Protein AF-M7Z4K3-F1 (afdb_monomer_lite)

Structure (mmCIF, N/CA/C/O backbone):
data_AF-M7Z4K3-F1
#
_entry.id   AF-M7Z4K3-F1
#
loop_
_atom_site.group_PDB
_atom_site.id
_atom_site.type_symbol
_atom_site.label_atom_id
_atom_site.label_alt_id
_atom_site.label_comp_id
_atom_site.label_asym_id
_atom_site.label_entity_id
_atom_site.label_seq_id
_atom_site.pdbx_PDB_ins_code
_atom_site.Cartn_x
_atom_site.Cartn_y
_atom_site.Cartn_z
_atom_site.occupancy
_atom_site.B_iso_or_equiv
_atom_site.auth_seq_id
_atom_site.auth_comp_id
_atom_site.auth_asym_id
_atom_site.auth_atom_id
_atom_site.pdbx_PDB_model_num
ATOM 1 N N . MET A 1 1 ? -2.013 -9.383 10.707 1.00 57.72 1 MET A N 1
ATOM 2 C CA . MET A 1 1 ? -3.172 -9.378 11.626 1.00 57.72 1 MET A CA 1
ATOM 3 C C . MET A 1 1 ? -4.447 -9.270 10.794 1.00 57.72 1 MET A C 1
ATOM 5 O O . MET A 1 1 ? -4.524 -8.400 9.938 1.00 57.72 1 MET A O 1
ATOM 9 N N . ALA A 1 2 ? -5.407 -10.179 10.973 1.00 60.72 2 ALA A N 1
ATOM 10 C CA . ALA A 1 2 ? -6.709 -10.136 10.296 1.00 60.72 2 ALA A CA 1
ATOM 11 C C . ALA A 1 2 ? -7.783 -9.786 11.331 1.00 60.72 2 ALA A C 1
ATOM 13 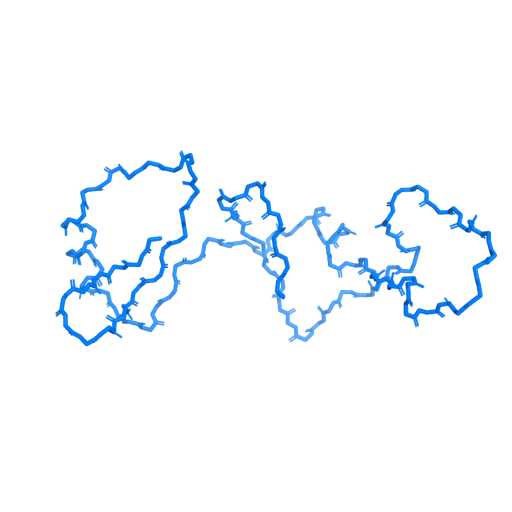O O . ALA A 1 2 ? -7.766 -10.344 12.430 1.00 60.72 2 ALA A O 1
ATOM 14 N N . VAL A 1 3 ? -8.681 -8.852 11.013 1.00 63.25 3 VAL A N 1
ATOM 15 C CA . VAL A 1 3 ? -9.638 -8.328 12.000 1.00 63.25 3 VAL A CA 1
ATOM 16 C C . VAL A 1 3 ? -11.000 -9.042 11.883 1.00 63.25 3 VAL A C 1
ATOM 18 O O . VAL A 1 3 ? -11.671 -8.950 10.856 1.00 63.25 3 VAL A O 1
ATOM 21 N N . ARG A 1 4 ? -11.351 -9.712 13.003 1.00 50.94 4 ARG A N 1
ATOM 22 C CA . ARG A 1 4 ? -12.583 -10.410 13.478 1.00 50.94 4 ARG A CA 1
ATOM 23 C C . ARG A 1 4 ? -12.792 -11.918 13.179 1.00 50.94 4 ARG A C 1
ATOM 25 O O . ARG A 1 4 ? -12.954 -12.312 12.028 1.00 50.94 4 ARG A O 1
ATOM 32 N N . PRO A 1 5 ? -12.921 -12.761 14.238 1.00 52.22 5 PRO A N 1
ATOM 33 C CA . PRO A 1 5 ? -14.080 -13.678 14.351 1.00 52.22 5 PRO A CA 1
ATOM 34 C C . PRO A 1 5 ? -14.611 -13.885 15.801 1.00 52.22 5 PRO A C 1
ATOM 36 O O . PRO A 1 5 ? -13.839 -13.805 16.754 1.00 52.22 5 PRO A O 1
ATOM 39 N N . PRO A 1 6 ? -15.912 -14.218 15.973 1.00 46.91 6 PRO A N 1
ATOM 40 C CA . PRO A 1 6 ? -16.243 -15.614 16.299 1.00 46.91 6 PRO A CA 1
ATOM 41 C C . PRO A 1 6 ? -17.439 -16.196 15.510 1.00 46.91 6 PRO A C 1
ATOM 43 O O . PRO A 1 6 ? -18.486 -15.575 15.357 1.00 46.91 6 PRO A O 1
ATOM 46 N N . SER A 1 7 ? -17.249 -17.453 15.079 1.00 53.34 7 SER A N 1
ATOM 47 C CA . SER A 1 7 ? -18.107 -18.357 14.279 1.00 53.34 7 SER A CA 1
ATOM 48 C C . SER A 1 7 ? -18.309 -18.004 12.786 1.00 53.34 7 SER A C 1
ATOM 50 O O . SER A 1 7 ? -18.877 -16.981 12.432 1.00 53.34 7 SER A O 1
ATOM 52 N N . GLY A 1 8 ? -17.808 -18.882 11.896 1.00 59.03 8 GLY A N 1
ATOM 53 C CA . GLY A 1 8 ? -17.968 -18.799 10.431 1.00 59.03 8 GLY A CA 1
ATOM 54 C C . GLY A 1 8 ? -17.009 -17.836 9.711 1.00 59.03 8 GLY A C 1
ATOM 55 O O . GLY A 1 8 ? -17.455 -16.859 9.125 1.00 59.03 8 GLY A O 1
ATOM 56 N N . ARG A 1 9 ? -15.691 -18.104 9.771 1.00 58.88 9 ARG A N 1
ATOM 57 C CA . ARG A 1 9 ? -14.552 -17.273 9.296 1.00 58.88 9 ARG A CA 1
ATOM 58 C C . ARG A 1 9 ? -14.824 -16.428 8.028 1.00 58.88 9 ARG A C 1
ATOM 60 O O . ARG A 1 9 ? -14.542 -16.866 6.916 1.00 58.88 9 ARG A O 1
ATOM 67 N N . ARG A 1 10 ? -15.274 -15.183 8.212 1.00 72.06 10 ARG A N 1
ATOM 68 C CA . ARG A 1 10 ? -15.242 -14.103 7.213 1.00 72.06 10 ARG A CA 1
ATOM 69 C C . ARG A 1 10 ? -14.403 -12.961 7.778 1.00 72.06 10 ARG A C 1
ATOM 71 O O . ARG A 1 10 ? -14.758 -12.407 8.813 1.00 72.06 10 ARG A O 1
ATOM 78 N N . TRP A 1 11 ? -13.275 -12.680 7.135 1.00 80.19 11 TRP A N 1
ATOM 79 C CA . TRP A 1 11 ? -12.420 -11.532 7.427 1.00 80.19 11 TRP A CA 1
ATOM 80 C C . TRP A 1 11 ? -12.803 -10.388 6.488 1.00 80.19 11 TRP A C 1
ATOM 82 O O . TRP A 1 11 ? -13.081 -10.628 5.316 1.00 80.19 11 TRP A O 1
ATOM 92 N N . ASP A 1 12 ? -12.810 -9.163 7.010 1.00 83.88 12 ASP A N 1
ATOM 93 C CA . ASP A 1 12 ? -13.158 -7.971 6.225 1.00 83.88 12 ASP A CA 1
ATOM 94 C C . ASP A 1 12 ? -11.911 -7.175 5.818 1.00 83.88 12 ASP A C 1
ATOM 96 O O . ASP A 1 12 ? -11.874 -6.584 4.745 1.00 83.88 12 ASP A O 1
ATOM 100 N N . TRP A 1 13 ? -10.864 -7.208 6.650 1.00 86.62 13 TRP A N 1
ATOM 101 C CA . TRP A 1 13 ? -9.654 -6.410 6.468 1.00 86.62 13 TRP A CA 1
ATOM 102 C C . TRP A 1 13 ? -8.395 -7.238 6.721 1.00 86.62 13 TRP A C 1
ATOM 104 O O . TRP A 1 13 ? -8.289 -7.952 7.727 1.00 86.62 13 TRP A O 1
ATOM 114 N N . PHE A 1 14 ? -7.418 -7.104 5.822 1.00 86.94 14 PHE A N 1
ATOM 115 C CA . PHE A 1 14 ? -6.081 -7.669 5.968 1.00 86.94 14 PHE A CA 1
ATOM 116 C C . PHE A 1 14 ? -5.079 -6.560 6.288 1.00 86.94 14 PHE A C 1
ATOM 118 O O . PHE A 1 14 ? -4.895 -5.636 5.498 1.00 86.94 14 PHE A O 1
ATOM 125 N N . VAL A 1 15 ? -4.406 -6.672 7.435 1.00 86.25 15 VAL A N 1
ATOM 126 C CA . VAL A 1 15 ? -3.365 -5.730 7.857 1.00 86.25 15 VAL A CA 1
ATOM 127 C C . VAL A 1 15 ? -2.043 -6.474 7.975 1.00 86.25 15 VAL A C 1
ATOM 129 O O . VAL A 1 15 ? -1.912 -7.431 8.747 1.00 86.25 15 VAL A O 1
ATOM 132 N N . ASN A 1 16 ? -1.050 -6.034 7.209 1.00 86.31 16 ASN A N 1
ATOM 133 C CA . ASN A 1 16 ? 0.285 -6.612 7.247 1.00 86.31 16 ASN A CA 1
ATOM 134 C C . ASN A 1 16 ? 1.128 -5.920 8.332 1.00 86.31 16 ASN A C 1
ATOM 136 O O . ASN A 1 16 ? 1.224 -4.697 8.314 1.00 86.31 16 ASN A O 1
ATOM 140 N N . LEU A 1 17 ? 1.710 -6.685 9.262 1.00 84.00 17 LEU A N 1
ATOM 141 C CA . LEU A 1 17 ? 2.508 -6.175 10.389 1.00 84.00 17 LEU A CA 1
ATOM 142 C C . LEU A 1 17 ? 3.769 -7.018 10.566 1.00 84.00 17 LEU A C 1
ATOM 144 O O . LEU A 1 17 ? 3.694 -8.251 10.578 1.00 84.00 17 LEU A O 1
ATOM 148 N N . SER A 1 18 ? 4.908 -6.355 10.694 1.00 84.88 18 SER A N 1
ATOM 149 C CA . SER A 1 18 ? 6.190 -6.961 11.025 1.00 84.88 18 SER A CA 1
ATOM 150 C C . SER A 1 18 ? 6.342 -7.155 12.529 1.00 84.88 18 SER A C 1
ATOM 152 O O . SER A 1 18 ? 5.598 -6.591 13.328 1.00 84.88 18 SER A O 1
ATOM 154 N N . ALA A 1 19 ? 7.345 -7.939 12.927 1.00 82.69 19 ALA A N 1
ATOM 155 C CA . ALA A 1 19 ? 7.668 -8.144 14.339 1.00 82.69 19 ALA A CA 1
ATOM 156 C C . ALA A 1 19 ? 8.132 -6.858 15.053 1.00 82.69 19 ALA A C 1
ATOM 158 O O . ALA A 1 19 ? 8.197 -6.838 16.278 1.00 82.69 19 ALA A O 1
ATOM 159 N N . SER A 1 20 ? 8.473 -5.805 14.304 1.00 87.19 20 SER A N 1
ATOM 160 C CA . SER A 1 20 ? 8.901 -4.512 14.845 1.00 87.19 20 SER A CA 1
ATOM 161 C C . SER A 1 20 ? 7.781 -3.471 14.883 1.00 87.19 20 SER A C 1
ATOM 163 O O . SER A 1 20 ? 7.983 -2.400 15.450 1.00 87.19 20 SER A O 1
ATOM 165 N N . ASP A 1 21 ? 6.620 -3.757 14.291 1.00 85.88 21 ASP A N 1
ATOM 166 C CA . ASP A 1 21 ? 5.500 -2.820 14.273 1.00 85.88 21 ASP A CA 1
ATOM 167 C C . ASP A 1 21 ? 4.726 -2.873 15.594 1.00 85.88 21 ASP A C 1
ATOM 169 O O . ASP A 1 21 ? 4.436 -3.949 16.120 1.00 85.88 21 ASP A O 1
ATOM 173 N N . TYR A 1 22 ? 4.360 -1.699 16.117 1.00 88.25 22 TYR A N 1
ATOM 174 C CA . TYR A 1 22 ? 3.620 -1.571 17.371 1.00 88.25 22 TYR A CA 1
ATOM 175 C C . TYR A 1 22 ? 2.310 -0.801 17.157 1.00 88.25 22 TYR A C 1
ATOM 177 O O . TYR A 1 22 ? 2.332 0.282 16.561 1.00 88.25 22 TYR A O 1
ATOM 185 N N . PRO A 1 23 ? 1.159 -1.320 17.621 1.00 89.75 23 PRO A N 1
ATOM 186 C CA . PRO A 1 23 ? -0.109 -0.621 17.482 1.00 89.75 23 PRO A CA 1
ATOM 187 C C . PRO A 1 23 ? -0.106 0.653 18.334 1.00 89.75 23 PRO A C 1
ATOM 189 O O . PRO A 1 23 ? 0.101 0.611 19.544 1.00 89.75 23 PRO A O 1
ATOM 192 N N . LEU A 1 24 ? -0.355 1.796 17.694 1.00 91.81 24 LEU A N 1
ATOM 193 C CA . LEU A 1 24 ? -0.509 3.092 18.373 1.00 91.81 24 LEU A CA 1
ATOM 194 C C . LEU A 1 24 ? -1.963 3.394 18.760 1.00 91.81 24 LEU A C 1
ATOM 196 O O . LEU A 1 24 ? -2.232 4.373 19.446 1.00 91.81 24 LEU A O 1
ATOM 200 N N . VAL A 1 25 ? -2.895 2.573 18.283 1.00 90.62 25 VAL A N 1
ATOM 201 C CA . VAL A 1 25 ? -4.339 2.716 18.467 1.00 90.62 25 VAL A CA 1
ATOM 202 C C . VAL A 1 25 ? -4.863 1.409 19.049 1.00 90.62 25 VAL A C 1
ATOM 204 O O . VAL A 1 25 ? -4.319 0.338 18.759 1.00 90.62 25 VAL A O 1
ATOM 207 N N . THR A 1 26 ? -5.896 1.489 19.888 1.00 90.81 26 THR A N 1
ATOM 208 C CA . THR A 1 26 ? -6.504 0.293 20.473 1.00 90.81 26 THR A CA 1
ATOM 209 C C . THR A 1 26 ? -7.221 -0.536 19.405 1.00 90.81 26 THR A C 1
ATOM 211 O O . THR A 1 26 ? -7.534 -0.065 18.309 1.00 90.81 26 THR A O 1
ATOM 214 N N . GLN A 1 27 ? -7.481 -1.806 19.712 1.00 88.44 27 GLN A N 1
ATOM 215 C CA . GLN A 1 27 ? -8.190 -2.680 18.783 1.00 88.44 27 GLN A CA 1
ATOM 216 C C . GLN A 1 27 ? -9.622 -2.193 18.517 1.00 88.44 27 GLN A C 1
ATOM 218 O O . GLN A 1 27 ? -10.075 -2.261 17.375 1.00 88.44 27 GLN A O 1
ATOM 223 N N . ASP A 1 28 ? -10.314 -1.695 19.541 1.00 89.38 28 ASP A N 1
ATOM 224 C CA . ASP A 1 28 ? -11.705 -1.248 19.439 1.00 89.38 28 ASP A CA 1
ATOM 225 C C . ASP A 1 28 ? -11.830 0.016 18.593 1.00 89.38 28 ASP A C 1
ATOM 227 O O . ASP A 1 28 ? -12.644 0.044 17.670 1.00 89.38 28 ASP A O 1
ATOM 231 N N . ASP A 1 29 ? -10.952 0.999 18.806 1.00 90.88 29 ASP A N 1
ATOM 232 C CA . ASP A 1 29 ? -10.920 2.226 17.999 1.00 90.88 29 ASP A CA 1
ATOM 233 C C . ASP A 1 29 ? -10.647 1.912 16.521 1.00 90.88 29 ASP A C 1
ATOM 235 O O . ASP A 1 29 ? -11.263 2.477 15.612 1.00 90.88 29 ASP A O 1
ATOM 239 N N . LEU A 1 30 ? -9.736 0.965 16.263 1.00 89.31 30 LEU A N 1
ATOM 240 C CA . LEU A 1 30 ? -9.438 0.503 14.912 1.00 89.31 30 LEU A CA 1
ATOM 241 C C . LEU A 1 30 ? -10.665 -0.178 14.288 1.00 89.31 30 LEU A C 1
ATOM 243 O O . LEU A 1 30 ? -11.011 0.107 13.141 1.00 89.31 30 LEU A O 1
ATOM 247 N N . MET A 1 31 ? -11.352 -1.048 15.029 1.00 88.38 31 MET A N 1
ATOM 248 C CA . MET A 1 31 ? -12.571 -1.704 14.551 1.00 88.38 31 MET A CA 1
ATOM 249 C C . MET A 1 31 ? -13.701 -0.706 14.292 1.00 88.38 31 MET A C 1
ATOM 251 O O . MET A 1 31 ? -14.377 -0.823 13.268 1.00 88.38 31 MET A O 1
ATOM 255 N N . GLU A 1 32 ? -13.890 0.284 15.163 1.00 90.19 32 GLU A N 1
ATOM 256 C CA . GLU A 1 32 ? -14.886 1.340 14.981 1.00 90.19 32 GLU A CA 1
ATOM 257 C C . GLU A 1 32 ? -14.595 2.139 13.707 1.00 90.19 32 GLU A C 1
ATOM 259 O O . GLU A 1 32 ? -15.484 2.294 12.862 1.00 90.19 32 GLU A O 1
ATOM 264 N N . ALA A 1 33 ? -13.347 2.568 13.511 1.00 89.69 33 ALA A N 1
ATOM 265 C CA . ALA A 1 33 ? -12.938 3.303 12.319 1.00 89.69 33 ALA A CA 1
ATOM 266 C C . ALA A 1 33 ? -13.180 2.492 11.032 1.00 89.69 33 ALA A C 1
ATOM 268 O O . ALA A 1 33 ? -13.816 2.988 10.099 1.00 89.69 33 ALA A O 1
ATOM 269 N N . PHE A 1 34 ? -12.746 1.226 10.992 1.00 87.75 34 PHE A N 1
ATOM 270 C CA . PHE A 1 34 ? -12.934 0.355 9.825 1.00 87.75 34 PHE A CA 1
ATOM 271 C C . PHE A 1 34 ? -14.385 -0.090 9.607 1.00 87.75 34 PHE A C 1
ATOM 273 O O . PHE A 1 34 ? -14.750 -0.420 8.479 1.00 87.75 34 PHE A O 1
ATOM 280 N N . SER A 1 35 ? -15.235 -0.073 10.638 1.00 87.69 35 SER A N 1
ATOM 281 C CA . SER A 1 35 ? -16.660 -0.411 10.500 1.00 87.69 35 SER A CA 1
ATOM 282 C C . SER A 1 35 ? -17.446 0.616 9.681 1.00 87.69 35 SER A C 1
ATOM 284 O O . SER A 1 35 ? -18.445 0.266 9.052 1.00 87.69 35 SER A O 1
ATOM 286 N N . ARG A 1 36 ? -16.984 1.874 9.668 1.00 90.06 36 ARG A N 1
ATOM 287 C CA . ARG A 1 36 ? -17.609 2.990 8.939 1.00 90.06 36 ARG A CA 1
ATOM 288 C C . ARG A 1 36 ? -17.131 3.105 7.492 1.00 90.06 36 ARG A C 1
ATOM 290 O O . ARG A 1 36 ? -17.670 3.913 6.740 1.00 90.06 36 ARG A O 1
ATOM 297 N N . LEU A 1 37 ? -16.116 2.333 7.107 1.00 89.94 37 LEU A N 1
ATOM 298 C CA . LEU A 1 37 ? -15.518 2.389 5.780 1.00 89.94 37 LEU A CA 1
ATOM 299 C C . LEU A 1 37 ? -16.169 1.371 4.828 1.00 89.94 37 LEU A C 1
ATOM 301 O O . LEU A 1 37 ? -16.451 0.239 5.231 1.00 89.94 37 LEU A O 1
ATOM 305 N N . PRO A 1 38 ? -16.378 1.741 3.551 1.00 91.00 38 PRO A N 1
ATOM 306 C CA . PRO A 1 38 ? -16.762 0.793 2.512 1.00 91.00 38 PRO A CA 1
ATOM 307 C C . PRO A 1 38 ? -15.754 -0.361 2.392 1.00 91.00 38 PRO A C 1
ATOM 309 O O . PRO A 1 38 ? -14.542 -0.152 2.438 1.00 91.00 38 PRO A O 1
ATOM 312 N N . ARG A 1 39 ? -16.261 -1.591 2.235 1.00 86.19 39 ARG A N 1
ATOM 313 C CA . ARG A 1 39 ? -15.458 -2.835 2.208 1.00 86.19 39 ARG A CA 1
ATOM 314 C C . ARG A 1 39 ? -14.700 -3.059 0.894 1.00 86.19 39 ARG A C 1
ATOM 316 O O . ARG A 1 39 ? -13.920 -3.997 0.789 1.00 86.19 39 ARG A O 1
ATOM 323 N N . ASP A 1 40 ? -14.957 -2.235 -0.112 1.00 89.38 40 ASP A N 1
ATOM 324 C CA . ASP A 1 40 ? -14.329 -2.244 -1.435 1.00 89.38 40 ASP A CA 1
ATOM 325 C C . ASP A 1 40 ? -13.112 -1.300 -1.530 1.00 89.38 40 ASP A C 1
ATOM 327 O O . ASP A 1 40 ? -12.515 -1.151 -2.598 1.00 89.38 40 ASP A O 1
ATOM 331 N N . LEU A 1 41 ? -12.704 -0.689 -0.411 1.00 89.88 41 LEU A N 1
ATOM 332 C CA . LEU A 1 41 ? -11.526 0.174 -0.335 1.00 89.88 41 LEU A CA 1
ATOM 333 C C . LEU A 1 41 ? -10.250 -0.598 0.010 1.00 89.88 41 LEU A C 1
ATOM 335 O O . LEU A 1 41 ? -10.249 -1.521 0.818 1.00 89.88 41 LEU A O 1
ATOM 339 N N . ASN A 1 42 ? -9.127 -0.145 -0.552 1.00 89.12 42 ASN A N 1
ATOM 340 C CA . ASN A 1 42 ? -7.791 -0.633 -0.219 1.00 89.12 42 ASN A CA 1
ATOM 341 C C . ASN A 1 42 ? -6.880 0.530 0.176 1.00 89.12 42 ASN A C 1
ATOM 343 O O . ASN A 1 42 ? -6.725 1.497 -0.572 1.00 89.12 42 ASN A O 1
ATOM 347 N N . PHE A 1 43 ? -6.226 0.408 1.328 1.00 88.44 43 PHE A N 1
ATOM 348 C CA . PHE A 1 43 ? -5.291 1.409 1.834 1.00 88.44 43 PHE A CA 1
ATOM 349 C C . PHE A 1 43 ? -3.859 0.984 1.515 1.00 88.44 43 PHE A C 1
ATOM 351 O O . PHE A 1 43 ? -3.279 0.145 2.199 1.00 88.44 43 PHE A O 1
ATOM 358 N N . ILE A 1 44 ? -3.289 1.550 0.449 1.00 88.12 44 ILE A N 1
ATOM 359 C CA . ILE A 1 44 ? -1.920 1.252 0.013 1.00 88.12 44 ILE A CA 1
ATOM 360 C C . ILE A 1 44 ? -1.167 2.562 -0.195 1.00 88.12 44 ILE A C 1
ATOM 362 O O . ILE A 1 44 ? -1.484 3.342 -1.098 1.00 88.12 44 ILE A O 1
ATOM 366 N N . GLN A 1 45 ? -0.122 2.784 0.603 1.00 86.44 45 GLN A N 1
ATOM 367 C CA . GLN A 1 45 ? 0.783 3.906 0.387 1.00 86.44 45 GLN A CA 1
ATOM 368 C C . GLN A 1 45 ? 1.612 3.658 -0.876 1.00 86.44 45 GLN A C 1
ATOM 370 O O . GLN A 1 45 ? 2.399 2.714 -0.946 1.00 86.44 45 GLN A O 1
ATOM 375 N N . HIS A 1 46 ? 1.470 4.528 -1.870 1.00 86.38 46 HIS A N 1
ATOM 376 C CA . HIS A 1 46 ? 2.169 4.400 -3.142 1.00 86.38 46 HIS A CA 1
ATOM 377 C C . HIS A 1 46 ? 2.563 5.768 -3.712 1.00 86.38 46 HIS A C 1
ATOM 379 O O . HIS A 1 46 ? 1.958 6.792 -3.411 1.00 86.38 46 HIS A O 1
ATOM 385 N N . THR A 1 47 ? 3.591 5.785 -4.557 1.00 82.00 47 THR A N 1
ATOM 386 C CA . THR A 1 47 ? 4.007 6.944 -5.347 1.00 82.00 47 THR A CA 1
ATOM 387 C C . THR A 1 47 ? 4.340 6.520 -6.771 1.00 82.00 47 THR A C 1
ATOM 389 O O . THR A 1 47 ? 4.952 5.474 -6.999 1.00 82.00 47 THR A O 1
ATOM 392 N N . SER A 1 48 ? 3.959 7.339 -7.753 1.00 83.06 48 SER A N 1
ATOM 393 C CA . SER A 1 48 ? 4.379 7.164 -9.149 1.00 83.06 48 SER A CA 1
ATOM 394 C C . SER A 1 48 ? 5.761 7.761 -9.433 1.00 83.06 48 SER A C 1
ATOM 396 O O . SER A 1 48 ? 6.266 7.648 -10.550 1.00 83.06 48 SER A O 1
ATOM 398 N N . HIS A 1 49 ? 6.390 8.409 -8.448 1.00 82.50 49 HIS A N 1
ATOM 399 C CA . HIS A 1 49 ? 7.709 9.009 -8.606 1.00 82.50 49 HIS A CA 1
ATOM 400 C C . HIS A 1 49 ? 8.810 7.960 -8.383 1.00 82.50 49 HIS A C 1
ATOM 402 O O . HIS A 1 49 ? 9.368 7.820 -7.296 1.00 82.50 49 HIS A O 1
ATOM 408 N N . LEU A 1 50 ? 9.104 7.168 -9.419 1.00 79.62 50 LEU A N 1
ATOM 409 C CA . LEU A 1 50 ? 10.023 6.033 -9.285 1.00 79.62 50 LEU A CA 1
ATOM 410 C C . LEU A 1 50 ? 11.518 6.403 -9.348 1.00 79.62 50 LEU A C 1
ATOM 412 O O . LEU A 1 50 ? 12.336 5.644 -8.829 1.00 79.62 50 LEU A O 1
ATOM 416 N N . GLY A 1 51 ? 11.907 7.517 -9.977 1.00 84.56 51 GLY A N 1
ATOM 417 C CA . GLY A 1 51 ? 13.306 7.971 -10.049 1.00 84.56 51 GLY A CA 1
ATOM 418 C C . GLY A 1 51 ? 14.308 6.858 -10.415 1.00 84.56 51 GLY A C 1
ATOM 419 O O . GLY A 1 51 ? 14.174 6.177 -11.436 1.00 84.56 51 GLY A O 1
ATOM 420 N N . TRP A 1 52 ? 15.307 6.626 -9.553 1.00 78.50 52 TRP A N 1
ATOM 421 C CA . TRP A 1 52 ? 16.331 5.587 -9.754 1.00 78.50 52 TRP A CA 1
ATOM 422 C C . TRP A 1 52 ? 15.781 4.150 -9.727 1.00 78.50 52 TRP A C 1
ATOM 424 O O . TRP A 1 52 ? 16.395 3.251 -10.315 1.00 78.50 52 TRP A O 1
ATOM 434 N N . LYS A 1 53 ? 14.620 3.912 -9.097 1.00 79.94 53 LYS A N 1
ATOM 435 C CA . LYS A 1 53 ? 14.016 2.575 -8.972 1.00 79.94 53 LYS A CA 1
ATOM 436 C C . LYS A 1 53 ? 13.584 2.013 -10.327 1.00 79.94 53 LYS A C 1
ATOM 438 O O . LYS A 1 53 ? 13.680 0.806 -10.514 1.00 79.94 53 LYS A O 1
ATOM 443 N N . ILE A 1 54 ? 13.219 2.852 -11.307 1.00 77.19 54 ILE A N 1
ATOM 444 C CA . ILE A 1 54 ? 12.945 2.402 -12.689 1.00 77.19 54 ILE A CA 1
ATOM 445 C C . ILE A 1 54 ? 14.141 1.636 -13.259 1.00 77.19 54 ILE A C 1
ATOM 447 O O . ILE A 1 54 ? 13.988 0.534 -13.784 1.00 77.19 54 ILE A O 1
ATOM 451 N N . LYS A 1 55 ? 15.348 2.201 -13.134 1.00 75.56 55 LYS A N 1
ATOM 452 C CA . LYS A 1 55 ? 16.559 1.611 -13.717 1.00 75.56 55 LYS A CA 1
ATOM 453 C C . LYS A 1 55 ? 16.937 0.291 -13.042 1.00 75.56 55 LYS A C 1
ATOM 455 O O . LYS A 1 55 ? 17.446 -0.590 -13.724 1.00 75.56 55 LYS A O 1
ATOM 460 N N . LYS A 1 56 ? 16.686 0.163 -11.733 1.00 75.12 56 LYS A N 1
ATOM 461 C CA . LYS A 1 56 ? 17.060 -1.024 -10.946 1.00 75.12 56 LYS A CA 1
ATOM 462 C C . LYS A 1 56 ? 15.966 -2.088 -10.809 1.00 75.12 56 LYS A C 1
ATOM 464 O O . LYS A 1 56 ? 16.313 -3.211 -10.489 1.00 75.12 56 LYS A O 1
ATOM 469 N N . ARG A 1 57 ? 14.681 -1.761 -10.993 1.00 74.81 57 ARG A N 1
ATOM 470 C CA . ARG A 1 57 ? 13.562 -2.702 -10.758 1.00 74.81 57 ARG A CA 1
ATOM 471 C C . ARG A 1 57 ? 12.631 -2.902 -11.951 1.00 74.81 57 ARG A C 1
ATOM 473 O O . ARG A 1 57 ? 12.071 -3.976 -12.078 1.00 74.81 57 ARG A O 1
ATOM 480 N N . ALA A 1 58 ? 12.461 -1.904 -12.821 1.00 78.31 58 ALA A N 1
ATOM 481 C CA . ALA A 1 58 ? 11.497 -1.992 -13.928 1.00 78.31 58 ALA A CA 1
ATOM 482 C C . ALA A 1 58 ? 12.119 -2.405 -15.271 1.00 78.31 58 ALA A C 1
ATOM 484 O O . ALA A 1 58 ? 11.418 -2.866 -16.164 1.00 78.31 58 ALA A O 1
ATOM 485 N N . ARG A 1 59 ? 13.424 -2.176 -15.435 1.00 76.38 59 ARG A N 1
ATOM 486 C CA . ARG A 1 59 ? 14.175 -2.457 -16.668 1.00 76.38 59 ARG A CA 1
ATOM 487 C C . ARG A 1 59 ? 14.985 -3.763 -16.694 1.00 76.38 59 ARG A C 1
ATOM 489 O O . ARG A 1 59 ? 15.268 -4.205 -17.804 1.00 76.38 59 ARG A O 1
ATOM 496 N N . PRO A 1 60 ? 15.424 -4.356 -15.569 1.00 74.38 60 PRO A N 1
ATOM 497 C CA . PRO A 1 60 ? 16.145 -5.628 -15.611 1.00 74.38 60 PRO A CA 1
ATOM 498 C C . PRO A 1 60 ? 15.290 -6.750 -16.199 1.00 74.38 60 PRO A C 1
ATOM 500 O O . PRO A 1 60 ? 14.114 -6.862 -15.862 1.00 74.38 60 PRO A O 1
ATOM 503 N N . VAL A 1 61 ? 15.896 -7.593 -17.033 1.00 71.56 61 VAL A N 1
ATOM 504 C CA . VAL A 1 61 ? 15.336 -8.894 -17.415 1.00 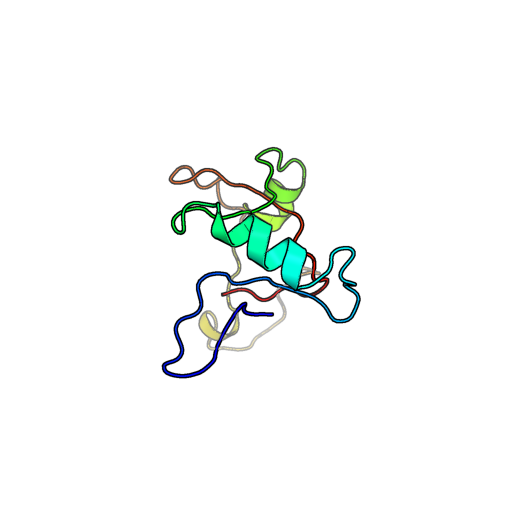71.56 61 VAL A CA 1
ATOM 505 C C . VAL A 1 61 ? 16.059 -9.951 -16.591 1.00 71.56 61 VAL A C 1
ATOM 507 O O . VAL A 1 61 ? 17.280 -10.078 -16.693 1.00 71.56 61 VAL A O 1
ATOM 510 N N . ILE A 1 62 ? 15.322 -10.670 -15.749 1.00 70.75 62 ILE A N 1
ATOM 511 C CA . ILE A 1 62 ? 15.863 -11.792 -14.980 1.00 70.75 62 ILE A CA 1
ATOM 512 C C . ILE A 1 62 ? 15.780 -13.023 -15.882 1.00 70.75 62 ILE A C 1
ATOM 514 O O . ILE A 1 62 ? 14.697 -13.365 -16.350 1.00 70.75 62 ILE A O 1
ATOM 518 N N . LEU A 1 63 ? 16.927 -13.638 -16.156 1.00 69.12 63 LEU A N 1
ATOM 519 C CA . LEU A 1 63 ? 17.018 -14.926 -16.834 1.00 69.12 63 LEU A CA 1
ATOM 520 C C . LEU A 1 63 ? 17.312 -15.973 -15.766 1.00 69.12 63 LEU A C 1
ATOM 522 O O . LEU A 1 63 ? 18.258 -15.803 -14.997 1.00 69.12 63 LEU A O 1
ATOM 526 N N . ASP A 1 64 ? 16.494 -17.019 -15.700 1.00 62.12 64 ASP A N 1
ATOM 527 C CA . ASP A 1 64 ? 16.777 -18.162 -14.841 1.00 62.12 64 ASP A CA 1
ATOM 528 C C . ASP A 1 64 ? 17.756 -19.090 -15.564 1.00 62.12 64 ASP A C 1
ATOM 530 O O . ASP A 1 64 ? 17.407 -19.769 -16.534 1.00 62.12 64 ASP A O 1
ATOM 534 N N . THR A 1 65 ? 19.006 -19.084 -15.114 1.00 63.59 65 THR A N 1
ATOM 535 C CA . THR A 1 65 ? 20.089 -19.880 -15.696 1.00 63.59 65 THR A CA 1
ATOM 536 C C . THR A 1 65 ? 19.826 -21.382 -15.599 1.00 63.59 65 THR A C 1
ATOM 538 O O . THR A 1 65 ? 20.292 -22.119 -16.460 1.00 63.59 65 THR A O 1
ATOM 541 N N . ALA A 1 66 ? 19.044 -21.846 -14.614 1.00 64.75 66 ALA A N 1
ATOM 542 C CA . ALA A 1 66 ? 18.705 -23.264 -14.470 1.00 64.75 66 ALA A CA 1
ATOM 543 C C . ALA A 1 66 ? 17.720 -23.762 -15.543 1.00 64.75 66 ALA A C 1
ATOM 545 O O . ALA A 1 66 ? 17.631 -24.964 -15.784 1.00 64.75 66 ALA A O 1
ATOM 546 N N . LEU A 1 67 ? 16.986 -22.845 -16.181 1.00 62.75 67 LEU A N 1
ATOM 547 C CA . LEU A 1 67 ? 16.005 -23.156 -17.219 1.00 62.75 67 LEU A CA 1
ATOM 548 C C . LEU A 1 67 ? 16.553 -22.926 -18.638 1.00 62.75 67 LEU A C 1
ATOM 550 O O . LEU A 1 67 ? 15.987 -23.442 -19.598 1.00 62.75 67 LEU A O 1
ATOM 554 N N . TYR A 1 68 ? 17.617 -22.126 -18.775 1.00 59.38 68 TYR A N 1
ATOM 555 C CA . TYR A 1 68 ? 18.125 -21.671 -20.072 1.00 59.38 68 TYR A CA 1
ATOM 556 C C . TYR A 1 68 ? 19.321 -22.480 -20.602 1.00 59.38 68 TYR A C 1
ATOM 558 O O . TYR A 1 68 ? 19.460 -22.608 -21.815 1.00 59.38 68 TYR A O 1
ATOM 566 N N . GLU A 1 69 ? 20.157 -23.069 -19.740 1.00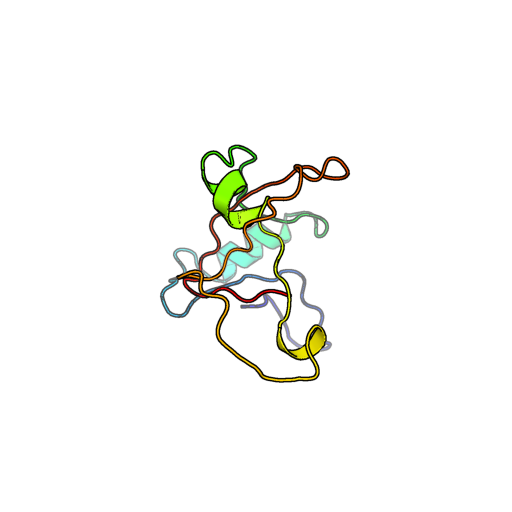 58.03 69 GLU A N 1
ATOM 567 C CA . GLU A 1 69 ? 21.352 -23.810 -20.174 1.00 58.03 69 GLU A CA 1
ATOM 568 C C . GLU A 1 69 ? 21.391 -25.224 -19.579 1.00 58.03 69 GLU A C 1
ATOM 570 O O . GLU A 1 69 ? 21.496 -25.411 -18.369 1.00 58.03 69 GLU A O 1
ATOM 575 N N . ALA A 1 70 ? 21.315 -26.235 -20.452 1.00 57.00 70 ALA A N 1
ATOM 576 C CA . ALA A 1 70 ? 21.444 -27.643 -20.076 1.00 57.00 70 ALA A CA 1
ATOM 577 C C . ALA A 1 70 ? 22.907 -28.078 -19.867 1.00 57.00 70 ALA A C 1
ATOM 579 O O . ALA A 1 70 ? 23.141 -29.093 -19.214 1.00 57.00 70 ALA A O 1
ATOM 580 N N . ASP A 1 71 ? 23.881 -27.324 -20.391 1.00 56.50 71 ASP A N 1
ATOM 581 C CA . ASP A 1 71 ? 25.295 -27.694 -20.342 1.00 56.50 71 ASP A CA 1
ATOM 582 C C . ASP A 1 71 ? 26.099 -26.662 -19.545 1.00 56.50 71 ASP A C 1
ATOM 584 O O . ASP A 1 71 ? 26.255 -25.502 -19.929 1.00 56.50 71 ASP A O 1
ATOM 588 N N . ARG A 1 72 ? 26.552 -27.081 -18.360 1.00 57.53 72 ARG A N 1
ATOM 589 C CA . ARG A 1 72 ? 27.315 -26.252 -17.423 1.00 57.53 72 ARG A CA 1
ATOM 590 C C . ARG A 1 72 ? 28.761 -26.102 -17.894 1.00 57.53 72 ARG A C 1
ATOM 592 O O . ARG A 1 72 ? 29.645 -26.793 -17.386 1.00 57.53 72 ARG A O 1
ATOM 599 N N . SER A 1 73 ? 29.038 -25.124 -18.743 1.00 44.25 73 SER A N 1
ATOM 600 C CA . SER A 1 73 ? 30.417 -24.683 -18.964 1.00 44.25 73 SER A CA 1
ATOM 601 C C . SER A 1 73 ? 30.545 -23.170 -18.844 1.00 44.25 73 SER A C 1
ATOM 603 O O . SER A 1 73 ? 30.136 -22.419 -19.718 1.00 44.25 73 SER A O 1
ATOM 605 N N . GLU A 1 74 ? 31.170 -22.778 -17.734 1.00 44.34 74 GLU A N 1
ATOM 606 C CA . GLU A 1 74 ? 31.907 -21.529 -17.543 1.00 44.34 74 GLU A CA 1
ATOM 607 C C . GLU A 1 74 ? 31.116 -20.216 -17.585 1.00 44.34 74 GLU A C 1
ATOM 609 O O . GLU A 1 74 ? 30.978 -19.547 -18.599 1.00 44.34 74 GLU A O 1
ATOM 614 N N . LEU A 1 75 ? 30.736 -19.776 -16.381 1.00 51.25 75 LEU A N 1
ATOM 615 C CA . LEU A 1 75 ? 31.086 -18.456 -15.838 1.00 51.25 75 LEU A CA 1
ATOM 616 C C . LEU A 1 75 ? 31.264 -17.321 -16.867 1.00 51.25 75 LEU A C 1
ATOM 618 O O . LEU A 1 75 ? 32.295 -16.642 -16.888 1.00 51.25 75 LEU A O 1
ATOM 622 N N . LEU A 1 76 ? 30.215 -16.998 -17.619 1.00 43.03 76 LEU A N 1
ATOM 623 C CA . LEU A 1 76 ? 30.070 -15.656 -18.168 1.00 43.03 76 LEU A CA 1
ATOM 624 C C . LEU A 1 76 ? 29.768 -14.716 -16.999 1.00 43.03 76 LEU A C 1
ATOM 626 O O . LEU A 1 76 ? 28.627 -14.522 -16.585 1.00 43.03 76 LEU A O 1
ATOM 630 N N . ARG A 1 77 ? 30.832 -14.168 -16.406 1.00 39.53 77 ARG A N 1
ATOM 631 C CA . ARG A 1 77 ? 30.756 -13.124 -15.378 1.00 39.53 77 ARG A CA 1
ATOM 632 C C . ARG A 1 77 ? 29.875 -11.971 -15.883 1.00 39.53 77 ARG A C 1
ATOM 634 O O . ARG A 1 77 ? 30.174 -11.373 -16.914 1.00 39.53 77 ARG A O 1
ATOM 641 N N . PRO A 1 78 ? 28.871 -11.575 -15.090 1.00 39.66 78 PRO A N 1
ATOM 642 C CA . PRO A 1 78 ? 28.935 -10.246 -14.495 1.00 39.66 78 PRO A CA 1
ATOM 643 C C . PRO A 1 78 ? 28.633 -10.316 -12.990 1.00 39.66 78 PRO A C 1
ATOM 645 O O . PRO A 1 78 ? 27.579 -10.769 -12.555 1.00 39.66 78 PRO A O 1
ATOM 648 N N . SER A 1 79 ? 29.545 -9.811 -12.164 1.00 44.53 79 SER A N 1
ATOM 649 C CA . SER A 1 79 ? 29.170 -9.369 -10.814 1.00 44.53 79 SER A CA 1
ATOM 650 C C . SER A 1 79 ? 28.140 -8.230 -10.938 1.00 44.53 79 SER A C 1
ATOM 652 O O . SER A 1 79 ? 28.326 -7.387 -11.817 1.00 44.53 79 SER A O 1
ATOM 654 N N . PRO A 1 80 ? 27.139 -8.041 -10.058 1.00 46.75 80 PRO A N 1
ATOM 655 C CA . PRO A 1 80 ? 26.126 -8.927 -9.485 1.00 46.75 80 PRO A CA 1
ATOM 656 C C . PRO A 1 80 ? 24.758 -8.800 -10.228 1.00 46.75 80 PRO A C 1
ATOM 658 O O . PRO A 1 80 ? 24.206 -7.709 -10.348 1.00 46.75 80 PRO A O 1
ATOM 661 N N . ASN A 1 81 ? 24.187 -9.914 -10.701 1.00 47.00 81 ASN A N 1
ATOM 662 C CA . ASN A 1 81 ? 22.757 -10.171 -11.003 1.00 47.00 81 ASN A CA 1
ATOM 663 C C . ASN A 1 81 ? 21.855 -9.071 -11.625 1.00 47.00 81 ASN A C 1
ATOM 665 O O . ASN A 1 81 ? 20.730 -8.876 -11.168 1.00 47.00 81 ASN A O 1
ATOM 669 N N . ILE A 1 82 ? 22.260 -8.421 -12.724 1.00 49.34 82 ILE A N 1
ATOM 670 C CA . ILE A 1 82 ? 21.318 -7.851 -13.713 1.00 49.34 82 ILE A CA 1
ATOM 671 C C . ILE A 1 82 ? 21.897 -8.066 -15.118 1.00 49.34 82 ILE A C 1
ATOM 673 O O . ILE A 1 82 ? 22.922 -7.480 -15.463 1.00 49.34 82 ILE A O 1
ATOM 677 N N . THR A 1 83 ? 21.212 -8.869 -15.932 1.00 52.09 83 THR A N 1
ATOM 678 C CA . THR A 1 83 ? 21.478 -9.081 -17.360 1.00 52.09 83 THR A CA 1
ATOM 679 C C . THR A 1 83 ? 21.655 -7.740 -18.081 1.00 52.09 83 THR A C 1
ATOM 681 O O . THR A 1 83 ? 20.840 -6.825 -17.938 1.00 52.09 83 THR A O 1
ATOM 684 N N . THR A 1 84 ? 22.709 -7.617 -18.885 1.00 52.50 84 THR A N 1
ATOM 685 C CA . THR A 1 84 ? 23.078 -6.428 -19.677 1.00 52.50 84 THR A CA 1
ATOM 686 C C . THR A 1 84 ? 21.975 -5.950 -20.636 1.00 52.50 84 THR A C 1
ATOM 688 O O . THR A 1 84 ? 21.978 -4.789 -21.044 1.00 52.50 84 THR A O 1
ATOM 691 N N . ASN A 1 85 ? 20.979 -6.792 -20.935 1.00 54.59 85 ASN A N 1
ATOM 692 C CA . ASN A 1 85 ? 19.788 -6.439 -21.706 1.00 54.59 85 ASN A CA 1
ATOM 693 C C . ASN A 1 85 ? 18.706 -5.813 -20.815 1.00 54.59 85 ASN A C 1
ATOM 695 O O . ASN A 1 85 ? 17.859 -6.491 -20.230 1.00 54.59 85 ASN A O 1
ATOM 699 N N . ARG A 1 86 ? 18.721 -4.481 -20.719 1.00 64.81 86 ARG A N 1
ATOM 700 C CA . ARG A 1 86 ? 17.625 -3.714 -20.115 1.00 64.81 86 ARG A CA 1
ATOM 701 C C . ARG A 1 86 ? 16.445 -3.654 -21.083 1.00 64.81 86 ARG A C 1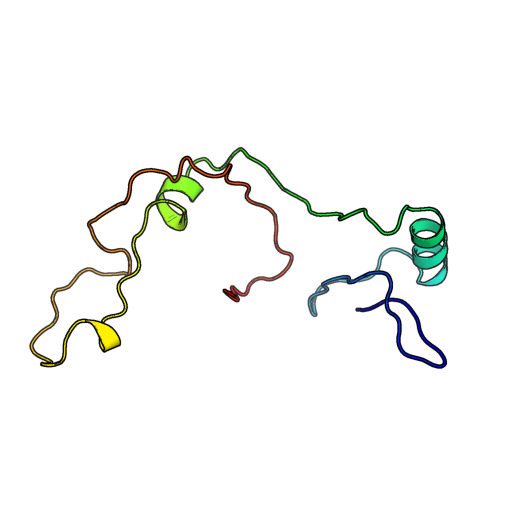
ATOM 703 O O . ARG A 1 86 ? 16.582 -3.121 -22.181 1.00 64.81 86 ARG A O 1
ATOM 710 N N . ARG A 1 87 ? 15.272 -4.120 -20.653 1.00 72.50 87 ARG A N 1
ATOM 711 C CA . ARG A 1 87 ? 14.021 -3.956 -21.405 1.00 72.50 87 ARG A CA 1
ATOM 712 C C . ARG A 1 87 ? 13.602 -2.482 -21.439 1.00 72.50 87 ARG A C 1
ATOM 714 O O . ARG A 1 87 ? 13.873 -1.715 -20.506 1.00 72.50 87 ARG A O 1
ATOM 721 N N . GLY A 1 88 ? 12.882 -2.101 -22.496 1.00 79.44 88 GLY A N 1
ATOM 722 C CA . GLY A 1 88 ? 12.054 -0.895 -22.497 1.00 79.44 88 GLY A CA 1
ATOM 723 C C . GLY A 1 88 ? 11.050 -0.897 -21.337 1.00 79.44 88 GLY A C 1
ATOM 724 O O . GLY A 1 88 ? 10.686 -1.947 -20.807 1.00 79.44 88 GLY A O 1
ATOM 725 N N . LEU A 1 89 ? 10.622 0.292 -20.915 1.00 80.44 89 LEU A N 1
ATOM 726 C CA . LEU A 1 89 ? 9.617 0.416 -19.861 1.00 80.44 89 LEU A CA 1
ATOM 727 C C . LEU A 1 89 ? 8.290 -0.207 -20.324 1.00 80.44 89 LEU A C 1
ATOM 729 O O . LEU A 1 89 ? 7.854 0.103 -21.433 1.00 80.44 89 LEU A O 1
ATOM 733 N N . PRO A 1 90 ? 7.633 -1.040 -19.497 1.00 80.38 90 PRO A N 1
ATOM 734 C CA . PRO A 1 90 ? 6.284 -1.502 -19.792 1.00 80.38 90 PRO A CA 1
ATOM 735 C C . PRO A 1 90 ? 5.343 -0.303 -19.943 1.00 80.38 90 PRO A C 1
ATOM 737 O O . PRO A 1 90 ? 5.332 0.583 -19.090 1.00 80.38 90 PRO A O 1
ATOM 740 N N . THR A 1 91 ? 4.566 -0.273 -21.023 1.00 83.31 91 THR A N 1
ATOM 741 C CA . THR A 1 91 ? 3.587 0.792 -21.310 1.00 83.31 91 THR A CA 1
ATOM 742 C C . THR A 1 91 ? 2.145 0.359 -21.067 1.00 83.31 91 THR A C 1
ATOM 744 O O . THR A 1 91 ? 1.267 1.208 -20.978 1.00 83.31 91 THR A O 1
ATOM 747 N N . ALA A 1 92 ? 1.898 -0.946 -20.912 1.00 88.25 92 ALA A N 1
ATOM 748 C CA . ALA A 1 92 ? 0.563 -1.496 -20.674 1.00 88.25 92 ALA A CA 1
ATOM 749 C C . ALA A 1 92 ? -0.020 -1.122 -19.298 1.00 88.25 92 ALA A C 1
ATOM 751 O O . ALA A 1 92 ? -1.227 -1.196 -19.102 1.00 88.25 92 ALA A O 1
ATOM 752 N N . PHE A 1 93 ? 0.821 -0.727 -18.339 1.00 85.56 93 PHE A N 1
ATOM 753 C CA . PHE A 1 93 ? 0.404 -0.357 -16.990 1.00 85.56 93 PHE A CA 1
ATOM 754 C C . PHE A 1 93 ? 1.310 0.724 -16.403 1.00 85.56 93 PHE A C 1
ATOM 756 O O . PHE A 1 93 ? 2.475 0.870 -16.778 1.00 85.56 93 PHE A O 1
ATOM 763 N N . LYS A 1 94 ? 0.772 1.478 -15.441 1.00 84.31 94 LYS A N 1
ATOM 764 C CA . LYS A 1 94 ? 1.521 2.502 -14.713 1.00 84.31 94 LYS A CA 1
ATOM 765 C C . LYS A 1 94 ? 2.206 1.884 -13.501 1.00 84.31 94 LYS A C 1
ATOM 767 O O . LYS A 1 94 ? 1.586 1.187 -12.705 1.00 84.31 94 LYS A O 1
ATOM 772 N N . LEU A 1 95 ? 3.496 2.167 -13.356 1.00 83.44 95 LEU A N 1
ATOM 773 C CA . LEU A 1 95 ? 4.279 1.699 -12.223 1.00 83.44 95 LEU A CA 1
ATOM 774 C C . LEU A 1 95 ? 4.106 2.623 -11.019 1.00 83.44 95 LEU A C 1
ATOM 776 O O . LEU A 1 95 ? 4.245 3.844 -11.127 1.00 83.44 95 LEU A O 1
ATOM 780 N N . PHE A 1 96 ? 3.899 2.007 -9.862 1.00 85.62 96 PHE A N 1
ATOM 781 C CA . PHE A 1 96 ? 3.892 2.668 -8.568 1.00 85.62 96 PHE A CA 1
ATOM 782 C C . PHE A 1 96 ? 4.859 1.946 -7.624 1.00 85.62 96 PHE A C 1
ATOM 784 O O . PHE A 1 96 ? 5.053 0.736 -7.714 1.00 85.62 96 PHE A O 1
ATOM 791 N N . THR A 1 97 ? 5.505 2.689 -6.730 1.00 80.31 97 THR A N 1
ATOM 792 C CA . THR A 1 97 ? 6.330 2.140 -5.645 1.00 80.31 97 THR A CA 1
ATOM 793 C C . THR A 1 97 ? 5.772 2.632 -4.322 1.00 80.31 97 THR A C 1
ATOM 795 O O . THR A 1 97 ? 5.472 3.808 -4.184 1.00 80.31 97 THR A O 1
ATOM 798 N N . GLY A 1 98 ? 5.649 1.745 -3.345 1.00 80.75 98 GLY A N 1
ATOM 799 C CA . GLY A 1 98 ? 5.266 2.091 -1.977 1.00 80.75 98 GLY A CA 1
ATOM 800 C C . GLY A 1 98 ? 6.380 1.797 -0.986 1.00 80.75 98 GLY A C 1
ATOM 801 O O . GLY A 1 98 ? 7.402 1.202 -1.354 1.00 80.75 98 GLY A O 1
ATOM 802 N N . ASN A 1 99 ? 6.161 2.195 0.263 1.00 76.19 99 ASN A N 1
ATOM 803 C CA . ASN A 1 99 ? 6.875 1.605 1.384 1.00 76.19 99 ASN A CA 1
ATOM 804 C C . ASN A 1 99 ? 6.173 0.292 1.720 1.00 76.19 99 ASN A C 1
ATOM 806 O O . ASN A 1 99 ? 4.971 0.269 1.963 1.00 76.19 99 ASN A O 1
ATOM 810 N N . ILE A 1 100 ? 6.926 -0.800 1.692 1.00 65.19 100 ILE A N 1
ATOM 811 C CA . ILE A 1 100 ? 6.475 -2.069 2.250 1.00 65.19 100 ILE A CA 1
ATOM 812 C C . ILE A 1 100 ? 7.101 -2.110 3.647 1.00 65.19 100 ILE A C 1
ATOM 814 O O . ILE A 1 100 ? 8.321 -1.963 3.725 1.00 65.19 100 ILE A O 1
ATOM 818 N N . PRO A 1 101 ? 6.328 -2.280 4.733 1.00 57.84 101 PRO A N 1
ATOM 819 C CA . PRO A 1 101 ? 6.853 -2.241 6.103 1.00 57.84 101 PRO A CA 1
ATOM 820 C C . PRO A 1 101 ? 7.807 -3.402 6.455 1.00 57.84 101 PRO A C 1
ATOM 822 O O . PRO A 1 101 ? 8.248 -3.519 7.589 1.00 57.84 101 PRO A O 1
ATOM 825 N N . PHE A 1 102 ? 8.190 -4.243 5.488 1.00 51.16 102 PHE A N 1
ATOM 826 C CA . PHE A 1 102 ? 9.112 -5.355 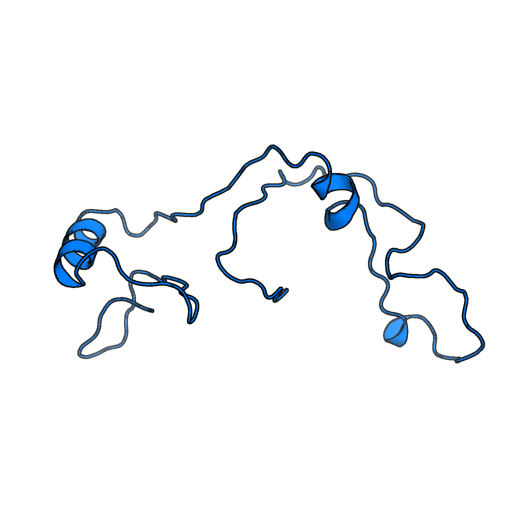5.696 1.00 51.16 102 PHE A CA 1
ATOM 827 C C . PHE A 1 102 ? 10.417 -5.149 4.934 1.00 51.16 102 PHE A C 1
ATOM 829 O O . PHE A 1 102 ? 10.435 -4.986 3.710 1.00 51.16 102 PHE A O 1
ATOM 836 N N . HIS A 1 103 ? 11.527 -5.272 5.660 1.00 42.44 103 HIS A N 1
ATOM 837 C CA . HIS A 1 103 ? 12.852 -5.552 5.111 1.00 42.44 103 HIS A CA 1
ATOM 838 C C . HIS A 1 103 ? 12.968 -7.033 4.700 1.00 42.44 103 HIS A C 1
ATOM 840 O O . HIS A 1 103 ? 13.840 -7.758 5.160 1.00 42.44 103 HIS A O 1
ATOM 846 N N . SER A 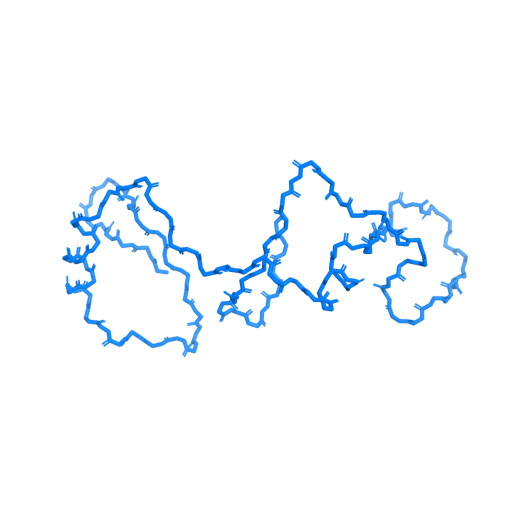1 104 ? 12.090 -7.511 3.825 1.00 30.97 104 SER A N 1
ATOM 847 C CA . SER A 1 104 ? 12.271 -8.800 3.152 1.00 30.97 104 SER A CA 1
ATOM 848 C C . SER A 1 104 ? 11.378 -8.857 1.922 1.00 30.97 104 SER A C 1
ATOM 850 O O . SER A 1 104 ? 10.155 -8.764 1.987 1.00 30.97 104 SER A O 1
ATOM 852 N N . ALA A 1 105 ? 12.028 -8.949 0.765 1.00 29.41 105 ALA A N 1
ATOM 853 C CA . ALA A 1 105 ? 11.369 -9.189 -0.500 1.00 29.41 105 ALA A CA 1
ATOM 854 C C . ALA A 1 105 ? 10.755 -10.594 -0.476 1.00 29.41 105 ALA A C 1
ATOM 856 O O . ALA A 1 105 ? 11.485 -11.575 -0.378 1.00 29.41 105 ALA A O 1
ATOM 857 N N . PHE A 1 106 ? 9.437 -10.684 -0.608 1.00 25.89 106 PHE A N 1
ATOM 858 C CA . PHE A 1 106 ? 8.796 -11.848 -1.203 1.00 25.89 106 PHE A CA 1
ATOM 859 C C . PHE A 1 106 ? 8.163 -11.386 -2.512 1.00 25.89 106 PHE A C 1
ATOM 861 O O . PHE A 1 106 ? 7.338 -10.473 -2.527 1.00 25.89 106 PHE A O 1
ATOM 868 N N . ALA A 1 107 ? 8.638 -11.967 -3.610 1.00 23.70 107 ALA A N 1
ATOM 869 C CA . ALA A 1 107 ? 7.944 -11.944 -4.884 1.00 23.70 107 ALA A CA 1
ATOM 870 C C . ALA A 1 107 ? 6.832 -13.002 -4.819 1.00 23.70 107 ALA A C 1
ATOM 872 O O . ALA A 1 107 ? 7.101 -14.138 -4.428 1.00 23.70 107 ALA A O 1
ATOM 873 N N . LEU A 1 108 ? 5.608 -12.607 -5.165 1.00 31.30 108 LEU A N 1
ATOM 874 C CA . LEU A 1 108 ? 4.603 -13.497 -5.746 1.00 31.30 108 LEU A CA 1
ATOM 875 C C . LEU A 1 108 ? 4.545 -13.187 -7.240 1.00 31.30 108 LEU A C 1
ATOM 877 O O . LEU A 1 108 ? 4.689 -11.984 -7.576 1.00 31.30 108 LEU A O 1
#

Sequence (108 aa):
MAVRPPSGRRWDWFVNLSASDYPLVTQDDLMEAFSRLPRDLNFIQHTSHLGWKIKKRARPVILDTALYEADRSELLRPSPNITTNRRGLPTAFKLFTGNIPFHSAFAL

Secondary structure (DSSP, 8-state):
-EE--SSS----EE----TT---SS-HHHHHHHHHTS-TT------BS--THHIIIIISBPPP-HHHH-SS-------SSS--S-BPPPP-SS---B---S-SS----

Foldseek 3Di:
DFDDDDDDDDTLDDDDDDPPDDDPDDNVVVCVVVVPDDSPDDDFAKDLPCVCVCVVPQFFDADDPVPPDPDDDDDPDDPDDGPPGTDDGDPVDRDIDGDDVDPDDDDD

pLDDT: mean 71.16, std 18.01, range [23.7, 91.81]

Organism: Triticum urartu (NCBI:txid4572)

Radius of gyration: 20.97 Å; chains: 1; bounding box: 50×37×43 Å

InterPro domains:
  IPR003406 Glycosyl transferase, family 14 [PF02485] (10-99)
  IPR044610 Beta-glucuronosyltransferase GlcAT14A/B/C [PTHR45719] (8-99)